Protein AF-A0A6A4WR24-F1 (afdb_monomer_lite)

pLDDT: mean 82.47, std 14.7, range [40.25, 96.06]

Radius of gyration: 16.44 Å; chains: 1; bounding box: 52×40×38 Å

Sequence (133 aa):
MEGRPPPPVRGPNRLDAVETHQLRAGHWSGSAQYLHRIGRHPSPECAQCSDRGCRAGWCRACGEEADTPDHVLLRCPALMNARLRIFGTIFPSLSDVRRDDAVAALARVARAVKATAHQSLEGQHNNNNSYSP

Foldseek 3Di:
DDDDDQDFQDDPDDVLRVQLVCLLVFHHCPAQLNCQQVQNQADPVGSHDNDFPDQSQDQLLASPTGRTSCCLQANPPSCQVVCCVLQVGSGDDSVSSNDSVSSSSSVVSSVVSSVVSVVVVVVVVVVVVVPDD

Secondary structure (DSSP, 8-state):
----PPPPP--SSHHHHHHHHHHHTT--TT-HHHHHHTTSS-BTTBSS---TT-GGGB-TTTSSSB--HHIIIII-GGGHHHHHHHHSSSS--TTGGGSHHHHHHHHHHHHHHHHHHHHHHHHHHHHHTT---

Structure (mmCIF, N/CA/C/O backbone):
data_AF-A0A6A4WR24-F1
#
_entry.id   AF-A0A6A4WR24-F1
#
loop_
_atom_site.group_PDB
_atom_site.id
_atom_site.type_symbol
_atom_site.label_atom_id
_atom_site.label_alt_id
_atom_site.label_comp_id
_atom_site.label_asym_id
_atom_site.label_entity_id
_atom_site.label_seq_id
_atom_site.pdbx_PDB_ins_code
_atom_site.Cartn_x
_atom_site.Cartn_y
_atom_site.Cartn_z
_atom_site.occupancy
_atom_site.B_iso_or_equiv
_atom_site.auth_seq_id
_atom_site.auth_comp_id
_atom_site.auth_asym_id
_atom_site.auth_atom_id
_atom_site.pdbx_PDB_model_num
ATOM 1 N N . MET A 1 1 ? -17.480 -19.179 1.594 1.00 40.25 1 MET A N 1
ATOM 2 C CA . MET A 1 1 ? -17.530 -17.950 2.417 1.00 40.25 1 MET A CA 1
ATOM 3 C C . MET A 1 1 ? -18.623 -17.060 1.848 1.00 40.25 1 MET A C 1
ATOM 5 O O . MET A 1 1 ? -18.421 -16.443 0.811 1.00 40.25 1 MET A O 1
ATOM 9 N N . GLU A 1 2 ? -19.804 -17.086 2.462 1.00 48.53 2 GLU A N 1
ATOM 10 C CA . GLU A 1 2 ? -21.004 -16.379 1.999 1.00 48.53 2 GLU A CA 1
ATOM 11 C C . GLU A 1 2 ? -20.986 -14.884 2.362 1.00 48.53 2 GLU A C 1
ATOM 13 O O . GLU A 1 2 ? -21.000 -14.489 3.525 1.00 48.53 2 GLU A O 1
ATOM 18 N N . GLY A 1 3 ? -20.978 -14.039 1.331 1.00 65.56 3 GLY A N 1
ATOM 19 C CA . GLY A 1 3 ? -22.206 -13.344 0.931 1.00 65.56 3 GLY A CA 1
ATOM 20 C C . GLY A 1 3 ? -22.594 -12.030 1.614 1.00 65.56 3 GLY A C 1
ATOM 21 O O . GLY A 1 3 ? -23.565 -11.426 1.169 1.00 65.56 3 GLY A O 1
ATOM 22 N N . ARG A 1 4 ? -21.876 -11.529 2.629 1.00 57.97 4 ARG A N 1
ATOM 23 C CA . ARG A 1 4 ? -22.101 -10.146 3.095 1.00 57.97 4 ARG A CA 1
ATOM 24 C C . ARG A 1 4 ? -21.161 -9.186 2.361 1.00 57.97 4 ARG A C 1
ATOM 26 O O . ARG A 1 4 ? -19.948 -9.297 2.557 1.00 57.97 4 ARG A O 1
ATOM 33 N N . PRO A 1 5 ? -21.680 -8.240 1.551 1.00 57.19 5 PRO A N 1
ATOM 34 C CA . PRO A 1 5 ? -20.830 -7.215 0.976 1.00 57.19 5 PRO A CA 1
ATOM 35 C C . PRO A 1 5 ? -20.151 -6.430 2.111 1.00 57.19 5 PRO A C 1
ATOM 37 O O . PRO A 1 5 ? -20.775 -6.191 3.152 1.00 57.19 5 PRO A O 1
ATOM 40 N N . PRO A 1 6 ? -18.867 -6.077 1.951 1.00 58.22 6 PRO A N 1
ATOM 41 C CA . PRO A 1 6 ? -18.154 -5.249 2.917 1.00 58.22 6 PRO A CA 1
ATOM 42 C C . PRO A 1 6 ? -18.944 -3.965 3.240 1.00 58.22 6 PRO A C 1
ATOM 44 O O . PRO A 1 6 ? -19.628 -3.437 2.359 1.00 58.22 6 PRO A O 1
ATOM 47 N N . PRO A 1 7 ? -18.891 -3.461 4.490 1.00 63.84 7 PRO A N 1
ATOM 48 C CA . PRO A 1 7 ? -19.564 -2.220 4.847 1.00 63.84 7 PRO A CA 1
ATOM 49 C C . PRO A 1 7 ? -19.161 -1.042 3.937 1.00 63.84 7 PRO A C 1
ATOM 51 O O . PRO A 1 7 ? -18.075 -1.038 3.353 1.00 63.84 7 PRO A O 1
ATOM 54 N N . PRO A 1 8 ? -20.032 -0.027 3.790 1.00 65.12 8 PRO A N 1
ATOM 55 C CA . PRO A 1 8 ? -19.719 1.142 2.980 1.00 65.12 8 PRO A CA 1
ATOM 56 C C . PRO A 1 8 ? -18.523 1.908 3.553 1.00 65.12 8 PRO A C 1
ATOM 58 O O . PRO A 1 8 ? -18.512 2.275 4.731 1.00 65.12 8 PRO A O 1
ATOM 61 N N . VAL A 1 9 ? -17.552 2.229 2.697 1.00 66.38 9 VAL A N 1
ATOM 62 C CA . VAL A 1 9 ? -16.448 3.126 3.052 1.00 66.38 9 VAL A CA 1
ATOM 63 C C . VAL A 1 9 ? -16.989 4.553 3.121 1.00 66.38 9 VAL A C 1
ATOM 65 O O . VAL A 1 9 ? -17.433 5.107 2.115 1.00 66.38 9 VAL A O 1
ATOM 68 N N . ARG A 1 10 ? -16.927 5.178 4.300 1.00 65.75 10 ARG A N 1
ATOM 69 C CA . ARG A 1 10 ? -17.179 6.618 4.447 1.00 65.75 10 ARG A CA 1
ATOM 70 C C . ARG A 1 10 ? -15.900 7.368 4.075 1.00 65.75 10 ARG A C 1
ATOM 72 O O . ARG A 1 10 ? -14.935 7.363 4.833 1.00 65.75 10 ARG A O 1
ATOM 79 N N . GLY A 1 11 ? -15.877 7.966 2.888 1.00 60.84 11 GLY A N 1
ATOM 80 C CA . GLY A 1 11 ? -14.737 8.722 2.367 1.00 60.84 11 GLY A CA 1
ATOM 81 C C . GLY A 1 11 ? -15.174 10.048 1.737 1.00 60.84 11 GLY A C 1
ATOM 82 O O . GLY A 1 11 ? -16.349 10.200 1.407 1.00 60.84 11 GLY A O 1
ATOM 83 N N . PRO A 1 12 ? -14.252 11.012 1.565 1.00 64.69 12 PRO A N 1
ATOM 84 C CA . PRO A 1 12 ? -14.577 12.344 1.054 1.00 64.69 12 PRO A CA 1
ATOM 85 C C . PRO A 1 12 ? -14.915 12.352 -0.448 1.00 64.69 12 PRO A C 1
ATOM 87 O O . PRO A 1 12 ? -15.561 13.285 -0.913 1.00 64.69 12 PRO A O 1
ATOM 90 N N . ASN A 1 13 ? -14.503 11.332 -1.217 1.00 82.38 13 ASN A N 1
ATOM 91 C CA . ASN A 1 13 ? -14.816 11.198 -2.643 1.00 82.38 13 ASN A CA 1
ATOM 92 C C . ASN A 1 13 ? -14.852 9.723 -3.111 1.00 82.38 13 ASN A C 1
ATOM 94 O O . ASN A 1 13 ? -14.392 8.809 -2.422 1.00 82.38 13 ASN A O 1
ATOM 98 N N . ARG A 1 14 ? -15.396 9.495 -4.318 1.00 85.19 14 ARG A N 1
ATOM 99 C CA . ARG A 1 14 ? -15.558 8.163 -4.934 1.00 85.19 14 ARG A CA 1
ATOM 100 C C . ARG A 1 14 ? -14.232 7.423 -5.145 1.00 85.19 14 ARG A C 1
ATOM 102 O O . ARG A 1 14 ?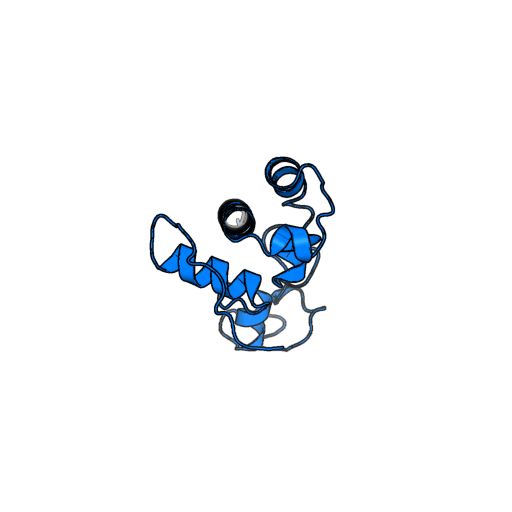 -14.202 6.207 -4.980 1.00 85.19 14 ARG A O 1
ATOM 109 N N . LEU A 1 15 ? -13.165 8.123 -5.533 1.00 84.62 15 LEU A N 1
ATOM 110 C CA . LEU A 1 15 ? -11.876 7.496 -5.848 1.00 84.62 15 LEU A CA 1
ATOM 111 C C . LEU A 1 15 ? -11.241 6.888 -4.595 1.00 84.62 15 LEU A C 1
ATOM 113 O O . LEU A 1 15 ? -10.828 5.731 -4.625 1.00 84.62 15 LEU A O 1
ATOM 117 N N . ASP A 1 16 ? -11.273 7.615 -3.479 1.00 84.00 16 ASP A N 1
ATOM 118 C CA . ASP A 1 16 ? -10.778 7.129 -2.189 1.00 84.00 16 ASP A CA 1
ATOM 119 C C . ASP A 1 16 ? -11.555 5.894 -1.706 1.00 84.00 16 ASP A C 1
ATOM 121 O O . ASP A 1 16 ? -10.973 4.960 -1.147 1.00 84.00 16 ASP A O 1
ATOM 125 N N . ALA A 1 17 ? -12.871 5.865 -1.939 1.00 85.44 17 ALA A N 1
ATOM 126 C CA . ALA A 1 17 ? -13.713 4.725 -1.585 1.00 85.44 17 ALA A CA 1
ATOM 127 C C . ALA A 1 17 ? -13.380 3.481 -2.426 1.00 85.44 17 ALA A C 1
ATOM 129 O O . ALA A 1 17 ? -13.246 2.389 -1.869 1.00 85.44 17 ALA A O 1
ATOM 130 N N . VAL A 1 18 ? -13.200 3.645 -3.744 1.00 87.69 18 VAL A N 1
ATOM 131 C CA . VAL A 1 18 ? -12.797 2.559 -4.656 1.00 87.69 18 VAL A CA 1
ATOM 132 C C . VAL A 1 18 ? -11.436 2.005 -4.262 1.00 87.69 18 VAL A C 1
ATOM 134 O O . VAL A 1 18 ? -11.273 0.792 -4.161 1.00 87.69 18 VAL A O 1
ATOM 137 N N . GLU A 1 19 ? -10.471 2.880 -3.998 1.00 88.31 19 GLU A N 1
ATOM 138 C CA . GLU A 1 19 ? -9.126 2.477 -3.609 1.00 88.31 19 GLU A CA 1
ATOM 139 C C . GLU A 1 19 ? -9.100 1.726 -2.272 1.00 88.31 19 GLU A C 1
ATOM 141 O O . GLU A 1 19 ? -8.438 0.696 -2.149 1.00 88.31 19 GLU A O 1
ATOM 146 N N . THR A 1 20 ? -9.861 2.203 -1.285 1.00 88.38 20 THR A N 1
ATOM 147 C CA . THR A 1 20 ? -10.008 1.523 0.010 1.00 88.38 20 THR A CA 1
ATOM 148 C C . THR A 1 20 ? -10.568 0.113 -0.183 1.00 88.38 20 THR A C 1
ATOM 150 O O . THR A 1 20 ? -10.030 -0.853 0.358 1.00 88.38 20 THR A O 1
ATOM 153 N N . HIS A 1 21 ? -11.611 -0.025 -1.007 1.00 87.56 21 HIS A N 1
ATOM 154 C CA . HIS A 1 21 ? -12.201 -1.322 -1.343 1.00 87.56 21 HIS A CA 1
ATOM 155 C C . HIS A 1 21 ? -11.201 -2.261 -2.018 1.00 87.56 21 HIS A C 1
ATOM 157 O O . HIS A 1 21 ? -11.100 -3.434 -1.670 1.00 87.56 21 HIS A O 1
ATOM 163 N N . GLN A 1 22 ? -10.452 -1.728 -2.974 1.00 90.62 22 GLN A N 1
ATOM 164 C CA . GLN A 1 22 ? -9.419 -2.434 -3.713 1.00 90.62 22 GLN A CA 1
ATOM 165 C C . GLN A 1 22 ? -8.314 -2.976 -2.794 1.00 90.62 22 GLN A C 1
ATOM 167 O O . GLN A 1 22 ? -8.027 -4.176 -2.796 1.00 90.62 22 GLN A O 1
ATOM 172 N N . LEU A 1 23 ? -7.743 -2.118 -1.944 1.00 90.38 23 LEU A N 1
ATOM 173 C CA . LEU A 1 23 ? -6.736 -2.516 -0.958 1.00 90.38 23 LEU A CA 1
ATOM 174 C C . LEU A 1 23 ? -7.267 -3.607 -0.024 1.00 90.38 23 LEU A C 1
ATOM 176 O O . LEU A 1 23 ? -6.600 -4.619 0.179 1.00 90.38 23 LEU A O 1
ATOM 180 N N . ARG A 1 24 ? -8.494 -3.446 0.480 1.00 86.00 24 ARG A N 1
ATOM 181 C CA . ARG A 1 24 ? -9.145 -4.437 1.344 1.00 86.00 24 ARG A CA 1
ATOM 182 C C . ARG A 1 24 ? -9.370 -5.782 0.646 1.00 86.00 24 ARG A C 1
ATOM 184 O O . ARG A 1 24 ? -9.251 -6.825 1.285 1.00 86.00 24 ARG A O 1
ATOM 191 N N . ALA A 1 25 ? -9.704 -5.766 -0.641 1.00 87.38 25 ALA A N 1
ATOM 192 C CA . ALA A 1 25 ? -9.913 -6.966 -1.446 1.00 87.38 25 ALA A CA 1
ATOM 193 C C . ALA A 1 25 ? -8.601 -7.644 -1.886 1.00 87.38 25 ALA A C 1
ATOM 195 O O . ALA A 1 25 ? -8.652 -8.685 -2.534 1.00 87.38 25 ALA A O 1
ATOM 196 N N . GLY A 1 26 ? -7.433 -7.067 -1.572 1.00 88.81 26 GLY A N 1
ATOM 197 C CA . GLY A 1 26 ? -6.140 -7.587 -2.024 1.00 88.81 26 GLY A CA 1
ATOM 198 C C . GLY A 1 26 ? -5.829 -7.280 -3.495 1.00 88.81 26 GLY A C 1
ATOM 199 O O . GLY A 1 26 ? -4.890 -7.840 -4.064 1.00 88.81 26 GLY A O 1
ATOM 200 N N . HIS A 1 27 ? -6.567 -6.357 -4.120 1.00 88.50 27 HIS A N 1
ATOM 201 C CA . HIS A 1 27 ? -6.413 -5.990 -5.527 1.00 88.50 27 HIS A CA 1
ATOM 202 C C . HIS A 1 27 ? -6.386 -4.480 -5.693 1.00 88.50 27 HIS A C 1
ATOM 204 O O . HIS A 1 27 ? -7.418 -3.844 -5.553 1.00 88.50 27 HIS A O 1
ATOM 210 N N . TRP A 1 28 ? -5.247 -3.895 -6.062 1.00 92.06 28 TRP A N 1
ATOM 211 C CA . TRP A 1 28 ? -5.120 -2.441 -6.154 1.00 92.06 28 TRP A CA 1
ATOM 212 C C . TRP A 1 28 ? -4.631 -1.983 -7.523 1.00 92.06 28 TRP A C 1
ATOM 214 O O . TRP A 1 28 ? -3.495 -2.254 -7.907 1.00 92.06 28 TRP A O 1
ATOM 224 N N . SER A 1 29 ? -5.484 -1.262 -8.257 1.00 89.25 29 SER A N 1
ATOM 225 C CA . SER A 1 29 ? -5.164 -0.790 -9.610 1.00 89.25 29 SER A CA 1
ATOM 226 C C . SER A 1 29 ? -4.173 0.375 -9.629 1.00 89.25 29 SER A C 1
ATOM 228 O O . SER A 1 29 ? -3.617 0.678 -10.680 1.00 89.25 29 SER A O 1
ATOM 230 N N . GLY A 1 30 ? -3.958 1.029 -8.483 1.00 88.25 30 GLY A N 1
ATOM 231 C CA . GLY A 1 30 ? -2.959 2.086 -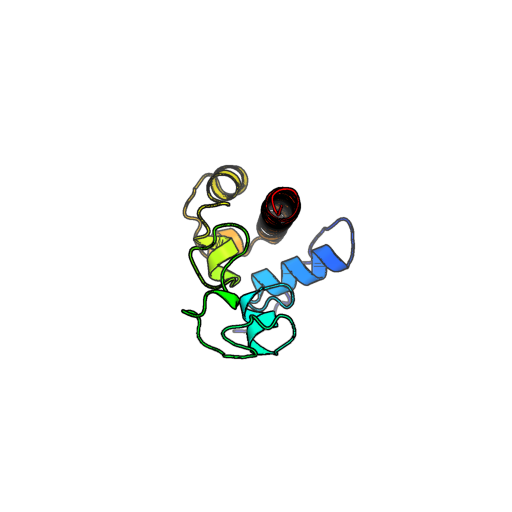8.309 1.00 88.25 30 GLY A CA 1
ATOM 232 C C . GLY A 1 30 ? -1.574 1.580 -7.893 1.00 88.25 30 GLY A C 1
ATOM 233 O O . GLY A 1 30 ? -0.671 2.391 -7.705 1.00 88.25 30 GLY A O 1
ATOM 234 N N . SER A 1 31 ? -1.391 0.267 -7.719 1.00 92.38 31 SER A N 1
ATOM 235 C CA . SER A 1 31 ? -0.116 -0.286 -7.263 1.00 92.38 31 SER A CA 1
ATOM 236 C C . SER A 1 31 ? 0.937 -0.268 -8.375 1.00 92.38 31 SER A C 1
ATOM 238 O O . SER A 1 31 ? 0.645 -0.607 -9.524 1.00 92.38 31 SER A O 1
ATOM 240 N N . ALA A 1 32 ? 2.179 0.086 -8.037 1.00 92.94 32 ALA A N 1
ATOM 241 C CA . ALA A 1 32 ? 3.290 0.057 -8.987 1.00 92.94 32 ALA A CA 1
ATOM 242 C C . ALA A 1 32 ? 3.502 -1.354 -9.561 1.00 92.94 32 ALA A C 1
ATOM 244 O O . ALA A 1 32 ? 3.647 -1.497 -10.770 1.00 92.94 32 ALA A O 1
ATOM 245 N N . GLN A 1 33 ? 3.402 -2.400 -8.732 1.00 93.75 33 GLN A N 1
ATOM 246 C CA . GLN A 1 33 ? 3.492 -3.795 -9.173 1.00 93.75 33 GLN A CA 1
ATOM 247 C C . GLN A 1 33 ? 2.404 -4.150 -10.192 1.00 93.75 33 GLN A C 1
ATOM 249 O O . GLN A 1 33 ? 2.674 -4.829 -11.182 1.00 93.75 33 GLN A O 1
ATOM 254 N N . TYR A 1 34 ? 1.164 -3.717 -9.955 1.00 93.75 34 TYR A N 1
ATOM 255 C CA . TYR A 1 34 ? 0.057 -3.967 -10.870 1.00 93.75 34 TYR A CA 1
ATOM 256 C C . TYR A 1 34 ? 0.275 -3.245 -12.198 1.00 93.75 34 TYR A C 1
ATOM 258 O O . TYR A 1 34 ? 0.175 -3.870 -13.253 1.00 93.75 34 TYR A O 1
ATOM 266 N N . LEU A 1 35 ? 0.600 -1.952 -12.140 1.00 92.75 35 LEU A N 1
ATOM 267 C CA . LEU A 1 35 ? 0.821 -1.110 -13.314 1.00 92.75 35 LEU A CA 1
ATOM 268 C C . LEU A 1 35 ? 2.018 -1.582 -14.146 1.00 92.75 35 LEU A C 1
ATOM 270 O O . LEU A 1 35 ? 1.939 -1.570 -15.373 1.00 92.75 35 LEU A O 1
ATOM 274 N N . HIS A 1 36 ? 3.084 -2.039 -13.491 1.00 92.25 36 HIS A N 1
ATOM 275 C CA . HIS A 1 36 ? 4.235 -2.661 -14.136 1.00 92.25 36 HIS A CA 1
ATOM 276 C C . HIS A 1 36 ? 3.838 -3.952 -14.862 1.00 92.25 36 HIS A C 1
ATOM 278 O O . HIS A 1 36 ? 4.119 -4.116 -16.047 1.00 92.25 36 H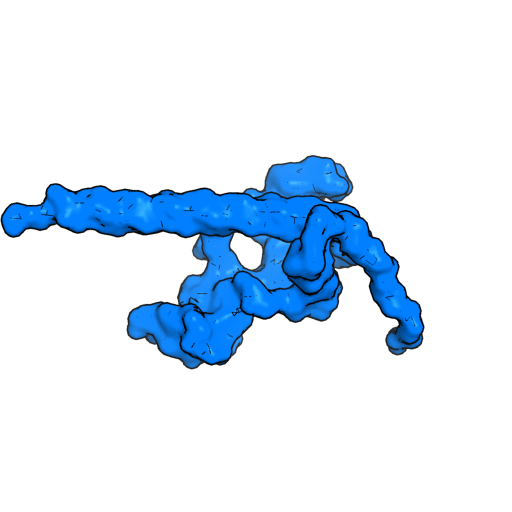IS A O 1
ATOM 284 N N . ARG A 1 37 ? 3.092 -4.837 -14.187 1.00 92.19 37 ARG A N 1
ATOM 285 C CA . ARG A 1 37 ? 2.648 -6.120 -14.753 1.00 92.19 37 ARG A CA 1
ATOM 286 C C . ARG A 1 37 ? 1.816 -5.969 -16.027 1.00 92.19 37 ARG A C 1
ATOM 288 O O . ARG A 1 37 ? 1.867 -6.847 -16.879 1.00 92.19 37 ARG A O 1
ATOM 295 N N . ILE A 1 38 ? 1.037 -4.895 -16.144 1.00 92.69 38 ILE A N 1
ATOM 296 C CA . ILE A 1 38 ? 0.198 -4.626 -17.324 1.00 92.69 38 ILE A CA 1
ATOM 297 C C . ILE A 1 38 ? 0.855 -3.672 -18.335 1.00 92.69 38 ILE A C 1
ATOM 299 O O . ILE A 1 38 ? 0.166 -3.166 -19.218 1.00 92.69 38 ILE A O 1
ATOM 303 N N . GLY A 1 39 ? 2.144 -3.358 -18.170 1.00 89.69 39 GLY A N 1
ATOM 304 C CA . GLY A 1 39 ? 2.897 -2.504 -19.092 1.00 89.69 39 GLY A CA 1
ATOM 305 C C . GLY A 1 39 ? 2.488 -1.026 -19.095 1.00 89.69 39 GLY A C 1
ATOM 306 O O . GLY A 1 39 ? 2.798 -0.309 -20.040 1.00 89.69 39 GLY A O 1
ATOM 307 N N . ARG A 1 40 ? 1.785 -0.538 -18.061 1.00 86.31 40 ARG A N 1
ATOM 308 C CA . ARG A 1 40 ? 1.382 0.881 -17.952 1.00 86.31 40 ARG A CA 1
ATOM 309 C C . ARG A 1 40 ? 2.442 1.781 -17.323 1.00 86.31 40 ARG A C 1
ATOM 311 O O . ARG A 1 40 ? 2.388 2.989 -17.512 1.00 86.31 40 ARG A O 1
ATOM 318 N N . HIS A 1 41 ? 3.373 1.206 -16.569 1.00 79.88 41 HIS A N 1
ATOM 319 C CA . HIS A 1 41 ? 4.558 1.893 -16.051 1.00 79.88 41 HIS A CA 1
ATOM 320 C C . HIS A 1 41 ? 5.797 1.018 -16.305 1.00 79.88 41 HIS A C 1
ATOM 322 O O . HIS A 1 41 ? 6.295 0.377 -15.375 1.00 79.88 41 HIS A O 1
ATOM 328 N N . PRO A 1 42 ? 6.246 0.921 -17.568 1.00 74.75 42 PRO A N 1
ATOM 329 C CA . PRO A 1 42 ? 7.474 0.210 -17.908 1.00 74.75 42 PRO A CA 1
ATOM 330 C C . PRO A 1 42 ? 8.693 0.913 -17.291 1.00 74.75 42 PRO A C 1
ATOM 332 O O . PRO A 1 42 ? 8.687 2.135 -17.131 1.00 74.75 42 PRO A O 1
ATOM 335 N N . SER A 1 43 ? 9.744 0.153 -16.971 1.00 78.00 43 SER A N 1
ATOM 336 C CA . SER A 1 43 ? 11.086 0.702 -16.734 1.00 78.00 43 SER A CA 1
ATOM 337 C C . SER A 1 43 ? 12.005 0.376 -17.919 1.00 78.00 43 SER A C 1
ATOM 339 O O . SER A 1 43 ? 11.680 -0.523 -18.702 1.00 78.00 43 SER A O 1
ATOM 341 N N . PRO A 1 44 ? 13.147 1.072 -18.071 1.00 80.69 44 PRO A N 1
ATOM 342 C CA . PRO A 1 44 ? 14.111 0.781 -19.135 1.00 80.69 44 PRO A CA 1
ATOM 343 C C . PRO A 1 44 ? 14.595 -0.677 -19.141 1.00 80.69 44 PRO A C 1
ATOM 345 O O . PRO A 1 44 ? 14.847 -1.246 -20.198 1.00 80.69 44 PRO A O 1
ATOM 348 N N . GLU A 1 45 ? 14.696 -1.293 -17.964 1.00 81.25 45 GLU A N 1
ATOM 349 C CA . GLU A 1 45 ? 15.213 -2.651 -17.767 1.00 81.25 45 GLU A CA 1
ATOM 350 C C . GLU A 1 45 ? 14.125 -3.727 -17.894 1.00 81.25 45 GLU A C 1
ATOM 352 O O . GLU A 1 45 ? 14.434 -4.905 -18.068 1.00 81.25 45 GLU A O 1
ATOM 357 N N . CYS A 1 46 ? 12.848 -3.348 -17.783 1.00 87.38 46 CYS A N 1
ATOM 358 C CA . CYS A 1 46 ? 11.718 -4.258 -17.914 1.00 87.38 46 CYS A CA 1
ATOM 359 C C . CYS A 1 46 ? 10.444 -3.497 -18.306 1.00 87.38 46 CYS A C 1
ATOM 361 O O . CYS A 1 46 ? 9.870 -2.745 -17.513 1.00 87.38 46 CYS A O 1
ATOM 363 N N . ALA A 1 47 ? 9.945 -3.744 -19.520 1.00 80.19 47 ALA A N 1
ATOM 364 C CA . ALA A 1 47 ? 8.711 -3.116 -19.987 1.00 80.19 47 ALA A CA 1
ATOM 365 C C . ALA A 1 47 ? 7.451 -3.702 -19.319 1.00 80.19 47 ALA A C 1
ATOM 367 O O . ALA A 1 47 ? 6.489 -2.979 -19.068 1.00 80.19 47 ALA A O 1
ATOM 368 N N . GLN A 1 48 ? 7.455 -5.007 -19.029 1.00 88.25 48 GLN A N 1
ATOM 369 C CA . GLN A 1 48 ? 6.357 -5.713 -18.367 1.00 88.25 48 GLN A CA 1
ATOM 370 C C . GLN A 1 48 ? 6.823 -7.086 -17.863 1.00 88.25 48 GLN A C 1
ATOM 372 O O . GLN A 1 48 ? 7.251 -7.934 -18.645 1.00 88.25 48 GLN A O 1
ATOM 377 N N . CYS A 1 49 ? 6.709 -7.345 -16.563 1.00 90.81 49 CYS A N 1
ATOM 378 C CA . CYS A 1 49 ? 6.796 -8.699 -16.022 1.00 90.81 49 CYS A CA 1
ATOM 379 C C . CYS A 1 49 ? 5.894 -8.855 -14.792 1.00 90.81 49 CYS A C 1
ATOM 381 O O . CYS A 1 49 ? 5.420 -7.887 -14.196 1.00 90.81 49 CYS A O 1
ATOM 383 N N . SER A 1 50 ? 5.625 -10.100 -14.401 1.00 90.88 50 SER A N 1
ATOM 384 C CA . SER A 1 50 ? 4.879 -10.411 -13.177 1.00 90.88 50 SER A CA 1
ATOM 385 C C . SER A 1 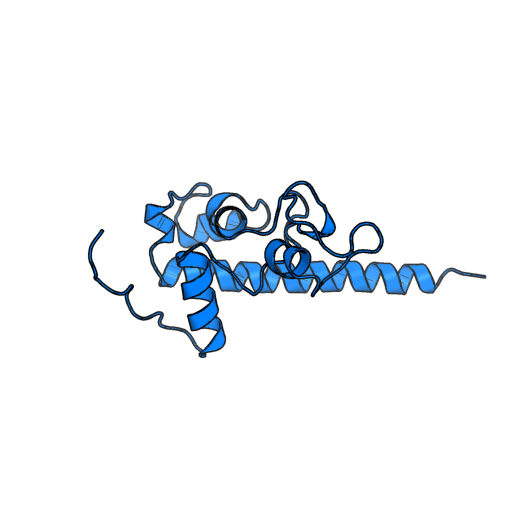50 ? 5.778 -10.675 -11.967 1.00 90.88 50 SER A C 1
ATOM 387 O O . SER A 1 50 ? 5.263 -11.053 -10.914 1.00 90.88 50 SER A O 1
ATOM 389 N N . ASP A 1 51 ? 7.096 -10.511 -12.107 1.00 93.19 51 ASP A N 1
ATOM 390 C CA . ASP A 1 51 ? 8.057 -10.776 -11.040 1.00 93.19 51 ASP A CA 1
ATOM 391 C C . ASP A 1 51 ? 7.941 -9.728 -9.921 1.00 93.19 51 ASP A C 1
ATOM 393 O O . ASP A 1 51 ? 7.960 -8.520 -10.163 1.00 93.19 51 ASP A O 1
ATOM 397 N N . ARG A 1 52 ? 7.811 -10.197 -8.675 1.00 92.50 52 ARG A N 1
ATOM 398 C CA . ARG A 1 52 ? 7.775 -9.347 -7.473 1.00 92.50 52 ARG A CA 1
ATOM 399 C C . ARG A 1 52 ? 9.176 -8.892 -7.043 1.00 92.50 52 ARG A C 1
ATOM 401 O O . ARG A 1 52 ? 9.294 -7.941 -6.275 1.00 92.50 52 ARG A O 1
ATOM 408 N N . GLY A 1 53 ? 10.228 -9.545 -7.537 1.00 93.12 53 GLY A N 1
ATOM 409 C CA . GLY A 1 53 ? 11.616 -9.112 -7.389 1.00 93.12 53 GLY A CA 1
ATOM 410 C C . GLY A 1 53 ? 11.995 -7.951 -8.311 1.00 93.12 53 GLY A C 1
ATOM 411 O O . GLY A 1 53 ? 13.001 -7.285 -8.069 1.00 93.12 53 GLY A O 1
ATOM 412 N N . CYS A 1 54 ? 11.182 -7.650 -9.329 1.00 92.12 54 CYS A N 1
ATOM 413 C CA . CYS A 1 54 ? 11.465 -6.565 -10.259 1.00 92.12 54 CYS A CA 1
ATOM 414 C C . CYS A 1 54 ? 11.308 -5.194 -9.585 1.00 92.12 54 CYS A C 1
ATOM 416 O O . CYS A 1 54 ? 10.209 -4.810 -9.175 1.00 92.12 54 CYS A O 1
ATOM 418 N N . ARG A 1 55 ? 12.401 -4.420 -9.539 1.00 91.44 55 ARG A N 1
ATOM 419 C CA . ARG A 1 55 ? 12.438 -3.084 -8.915 1.00 91.44 55 ARG A CA 1
ATOM 420 C C . ARG A 1 55 ? 11.437 -2.100 -9.517 1.00 91.44 55 ARG A C 1
ATOM 422 O O . ARG A 1 55 ? 10.942 -1.231 -8.806 1.00 91.44 55 ARG A O 1
ATOM 429 N N . ALA A 1 56 ? 11.085 -2.262 -10.792 1.00 90.94 56 ALA A N 1
ATOM 430 C CA . ALA A 1 56 ? 10.074 -1.444 -11.459 1.00 90.94 56 ALA A CA 1
ATOM 431 C C . ALA A 1 56 ? 8.677 -1.563 -10.816 1.00 90.94 56 ALA A C 1
ATOM 433 O O . ALA A 1 56 ? 7.884 -0.622 -10.863 1.00 90.94 56 ALA A O 1
ATOM 434 N N . GLY A 1 57 ? 8.380 -2.708 -10.189 1.00 92.88 57 GLY A N 1
ATOM 435 C CA . GLY A 1 57 ? 7.130 -2.965 -9.474 1.00 92.88 57 GLY A CA 1
ATOM 436 C C . GLY A 1 57 ? 7.176 -2.653 -7.974 1.00 92.88 57 GLY A C 1
ATOM 437 O O . GLY A 1 57 ? 6.177 -2.849 -7.275 1.00 92.88 57 GLY A O 1
ATOM 438 N N . TRP A 1 58 ? 8.308 -2.181 -7.446 1.00 94.38 58 TRP A N 1
ATOM 439 C CA . TRP A 1 58 ? 8.472 -1.949 -6.012 1.00 94.38 58 TRP A CA 1
ATOM 440 C C . TRP A 1 58 ? 7.688 -0.737 -5.500 1.00 94.38 58 TRP A C 1
ATOM 442 O O . TRP A 1 58 ? 7.359 0.210 -6.217 1.00 94.38 58 TRP A O 1
ATOM 452 N N . CYS A 1 59 ? 7.363 -0.785 -4.211 1.00 94.88 59 CYS A N 1
ATOM 453 C CA . CYS A 1 59 ? 6.634 0.242 -3.494 1.00 94.88 59 CYS A CA 1
ATOM 454 C C . CYS A 1 59 ? 7.399 1.558 -3.532 1.00 94.88 59 CYS A C 1
ATOM 456 O O . CYS A 1 59 ? 8.447 1.692 -2.914 1.00 94.88 59 CYS A O 1
ATOM 458 N N . ARG A 1 60 ? 6.827 2.575 -4.176 1.00 92.75 60 ARG A N 1
ATOM 459 C CA . ARG A 1 60 ? 7.440 3.911 -4.271 1.00 92.75 60 ARG A CA 1
ATOM 460 C C . ARG A 1 60 ? 7.588 4.634 -2.927 1.00 92.75 60 ARG A C 1
ATOM 462 O O . ARG A 1 60 ? 8.241 5.664 -2.875 1.00 92.75 60 ARG A O 1
ATOM 469 N N . ALA A 1 61 ? 6.962 4.132 -1.860 1.00 93.19 61 ALA A N 1
ATOM 470 C CA . ALA A 1 61 ? 7.092 4.714 -0.527 1.00 93.19 61 ALA A CA 1
ATOM 471 C C . ALA A 1 61 ? 8.375 4.269 0.191 1.00 93.19 61 ALA A C 1
ATOM 473 O O . ALA A 1 61 ? 8.985 5.085 0.868 1.00 93.19 61 ALA A O 1
ATOM 474 N N . CYS A 1 62 ? 8.763 2.992 0.078 1.00 94.94 62 CYS A N 1
ATOM 475 C CA . CYS A 1 62 ? 9.940 2.454 0.775 1.00 94.94 62 CYS A CA 1
ATOM 476 C C . CYS A 1 62 ? 11.044 1.948 -0.159 1.00 94.94 62 CYS A C 1
ATOM 478 O O . CYS A 1 62 ? 12.197 1.924 0.236 1.00 94.94 62 CYS A O 1
ATOM 480 N N . GLY A 1 63 ? 10.716 1.545 -1.387 1.00 93.88 63 GLY A N 1
ATOM 481 C CA . GLY A 1 63 ? 11.683 1.028 -2.353 1.00 93.88 63 GLY A CA 1
ATOM 482 C C . GLY A 1 63 ? 12.294 -0.325 -1.977 1.00 93.88 63 GLY A C 1
ATOM 483 O O . GLY A 1 63 ? 13.378 -0.631 -2.456 1.00 93.88 63 GLY A O 1
ATOM 484 N N . GLU A 1 64 ? 11.636 -1.120 -1.127 1.00 94.25 64 GLU A N 1
ATOM 485 C CA . GLU A 1 64 ? 12.203 -2.374 -0.592 1.00 94.25 64 GLU A CA 1
ATOM 486 C C . GLU A 1 64 ? 11.463 -3.643 -1.043 1.00 94.25 64 GLU A C 1
ATOM 488 O O . GLU A 1 64 ? 12.032 -4.730 -1.030 1.00 94.25 64 GLU A O 1
ATOM 493 N N . GLU A 1 65 ? 10.193 -3.538 -1.438 1.00 95.75 65 GLU A N 1
ATOM 494 C CA . GLU A 1 65 ? 9.365 -4.694 -1.795 1.00 95.75 65 GLU A CA 1
ATOM 495 C C . GLU A 1 65 ? 8.312 -4.318 -2.846 1.00 95.75 65 GLU A C 1
ATOM 497 O O . GLU A 1 65 ? 7.902 -3.160 -2.926 1.00 95.75 65 GLU A O 1
ATOM 502 N N . ALA A 1 66 ? 7.836 -5.298 -3.623 1.00 95.25 66 ALA A N 1
ATOM 503 C CA . ALA A 1 66 ? 6.688 -5.184 -4.521 1.00 95.25 66 ALA A CA 1
ATOM 504 C C . ALA A 1 66 ? 5.506 -4.407 -3.912 1.00 95.25 66 ALA A C 1
ATOM 506 O O . ALA A 1 66 ? 5.005 -4.718 -2.824 1.00 95.25 66 ALA A O 1
ATOM 507 N N . ASP A 1 67 ? 5.004 -3.434 -4.672 1.00 95.50 67 ASP A N 1
ATOM 508 C CA . ASP A 1 67 ? 3.889 -2.585 -4.270 1.00 95.50 67 ASP A CA 1
ATOM 509 C C . ASP A 1 67 ? 2.572 -3.363 -4.306 1.00 95.50 67 ASP A C 1
ATOM 511 O O . ASP A 1 67 ? 1.868 -3.419 -5.318 1.00 95.50 67 ASP A O 1
ATOM 515 N N . THR A 1 68 ? 2.255 -4.011 -3.194 1.00 95.19 68 THR A N 1
ATOM 516 C CA . THR A 1 68 ? 1.073 -4.858 -3.028 1.00 95.19 68 THR A CA 1
ATOM 517 C C . THR A 1 68 ? 0.226 -4.368 -1.855 1.00 95.19 68 THR A C 1
ATOM 519 O O . THR A 1 68 ? 0.759 -3.726 -0.945 1.00 95.19 68 THR A O 1
ATOM 522 N N . PRO A 1 69 ? -1.084 -4.676 -1.830 1.00 93.62 69 PRO A N 1
ATOM 523 C CA . PRO A 1 69 ? -1.928 -4.356 -0.683 1.00 93.62 69 PRO A CA 1
ATOM 524 C C . PRO A 1 69 ? -1.354 -4.891 0.632 1.00 93.62 69 PRO A C 1
ATOM 526 O O . PRO A 1 69 ? -1.169 -4.112 1.557 1.00 93.62 69 PRO A O 1
ATOM 529 N N . ASP A 1 70 ? -0.948 -6.161 0.691 1.00 93.38 70 ASP A N 1
ATOM 530 C CA . ASP A 1 70 ? -0.350 -6.747 1.900 1.00 93.38 70 ASP A CA 1
ATOM 531 C C . ASP A 1 70 ? 0.918 -6.016 2.339 1.00 93.38 70 ASP A C 1
ATOM 533 O O . ASP A 1 70 ? 1.136 -5.796 3.530 1.00 93.38 70 ASP A O 1
ATOM 537 N N . HIS A 1 71 ? 1.766 -5.614 1.389 1.00 95.00 71 HIS A N 1
ATOM 538 C CA . HIS A 1 71 ? 2.930 -4.800 1.706 1.00 95.00 71 HIS A CA 1
ATOM 539 C C . HIS A 1 71 ? 2.512 -3.469 2.350 1.00 95.00 71 HIS A C 1
ATOM 541 O O . HIS A 1 71 ? 2.918 -3.183 3.474 1.00 95.00 71 HIS A O 1
ATOM 547 N N . VAL A 1 72 ? 1.663 -2.675 1.692 1.00 93.38 72 VAL A N 1
ATOM 548 C CA . VAL A 1 72 ? 1.219 -1.361 2.198 1.00 93.38 72 VAL A CA 1
ATOM 549 C C . VAL A 1 72 ? 0.528 -1.479 3.557 1.00 93.38 72 VAL A C 1
ATOM 551 O O . VAL A 1 72 ? 0.813 -0.703 4.472 1.00 93.38 72 VAL A O 1
ATOM 554 N N . LEU A 1 73 ? -0.353 -2.466 3.700 1.00 92.38 73 LEU A N 1
ATOM 555 C CA . LEU A 1 73 ? -1.206 -2.630 4.867 1.00 92.38 73 LEU A CA 1
ATOM 556 C C . LEU A 1 73 ? -0.467 -3.198 6.083 1.00 92.38 73 LEU A C 1
ATOM 558 O O . LEU A 1 73 ? -0.774 -2.801 7.204 1.00 92.38 73 LEU A O 1
ATOM 562 N N . LEU A 1 74 ? 0.507 -4.091 5.880 1.00 93.44 74 LEU A N 1
ATOM 563 C CA . LEU A 1 74 ? 1.086 -4.881 6.973 1.00 93.44 74 LEU A CA 1
ATOM 564 C C . LEU A 1 74 ? 2.584 -4.649 7.187 1.00 93.44 74 LEU A C 1
ATOM 566 O O . LEU A 1 74 ? 3.058 -4.778 8.312 1.00 93.44 74 LEU A O 1
ATOM 570 N N . ARG A 1 75 ? 3.348 -4.339 6.131 1.00 94.50 75 ARG A N 1
ATOM 571 C CA . ARG A 1 75 ? 4.815 -4.506 6.157 1.00 94.50 75 ARG A CA 1
ATOM 572 C C . ARG A 1 75 ? 5.614 -3.272 5.766 1.00 94.50 75 ARG A C 1
ATOM 574 O O . ARG A 1 75 ? 6.744 -3.139 6.211 1.00 94.50 75 ARG A O 1
ATOM 581 N N . CYS A 1 76 ? 5.038 -2.342 5.006 1.00 96.06 76 CYS A N 1
ATOM 582 C CA . CYS A 1 76 ? 5.753 -1.201 4.440 1.00 96.06 76 CYS A CA 1
ATOM 583 C C . CYS A 1 76 ? 6.450 -0.376 5.535 1.00 96.06 76 CYS A C 1
ATOM 585 O O . CYS A 1 76 ? 5.740 0.217 6.359 1.00 96.06 76 CYS A O 1
ATOM 587 N N . PRO A 1 77 ? 7.794 -0.306 5.569 1.00 96.06 77 PRO A N 1
ATOM 588 C CA . PRO A 1 77 ? 8.525 0.407 6.619 1.00 96.06 77 PRO A CA 1
ATOM 589 C C . PRO A 1 77 ? 8.170 1.896 6.679 1.00 96.06 77 PRO A C 1
ATOM 591 O O . PRO A 1 77 ? 7.928 2.443 7.753 1.00 96.06 77 PRO A O 1
ATOM 594 N N . ALA A 1 78 ? 7.976 2.521 5.513 1.00 96.00 78 ALA A N 1
ATOM 595 C CA . ALA A 1 78 ? 7.569 3.922 5.386 1.00 96.00 78 ALA A CA 1
ATOM 596 C C . ALA A 1 78 ? 6.202 4.239 6.032 1.00 96.00 78 ALA A C 1
ATOM 598 O O . ALA A 1 78 ? 5.870 5.400 6.263 1.00 96.00 78 ALA A O 1
ATOM 599 N N . LEU A 1 79 ? 5.404 3.213 6.346 1.00 95.56 79 LEU A N 1
ATOM 600 C CA . LEU A 1 79 ? 4.087 3.341 6.970 1.00 95.56 79 LEU A CA 1
ATOM 601 C C . LEU A 1 79 ? 4.043 2.820 8.415 1.00 95.56 79 LEU A C 1
ATOM 603 O O . LEU A 1 79 ? 2.961 2.773 8.999 1.00 95.56 79 LEU A O 1
ATOM 607 N N . MET A 1 80 ? 5.183 2.473 9.027 1.00 95.81 80 MET A N 1
ATOM 608 C CA . MET A 1 80 ? 5.239 1.986 10.418 1.00 95.81 80 MET A CA 1
ATOM 609 C C . MET A 1 80 ? 4.561 2.947 11.398 1.00 95.81 80 MET A C 1
ATOM 611 O O . MET A 1 80 ? 3.669 2.543 12.142 1.00 95.81 80 MET A O 1
ATOM 615 N N . ASN A 1 81 ? 4.918 4.233 11.351 1.00 95.56 81 ASN A N 1
ATOM 616 C CA . ASN A 1 81 ? 4.335 5.244 12.238 1.00 95.56 81 ASN A CA 1
ATOM 617 C C . ASN A 1 81 ? 2.830 5.438 12.001 1.00 95.56 81 ASN A C 1
ATOM 619 O O . ASN A 1 81 ? 2.083 5.698 12.942 1.00 95.56 81 ASN A O 1
ATOM 623 N N . ALA A 1 82 ? 2.370 5.295 10.756 1.00 94.69 82 ALA A N 1
ATOM 624 C CA . ALA A 1 82 ? 0.949 5.364 10.433 1.00 94.69 82 ALA A CA 1
ATOM 625 C C . ALA A 1 82 ? 0.192 4.177 11.035 1.00 94.69 82 ALA A C 1
ATOM 627 O O . ALA A 1 82 ? -0.842 4.374 11.669 1.00 94.69 82 ALA A O 1
ATOM 628 N N . ARG A 1 83 ? 0.740 2.961 10.907 1.00 95.00 83 ARG A N 1
ATOM 629 C CA . ARG A 1 83 ? 0.162 1.763 11.524 1.00 95.00 83 ARG A CA 1
ATOM 630 C C . ARG A 1 83 ? 0.093 1.889 13.042 1.00 95.00 83 ARG A C 1
ATOM 632 O O . ARG A 1 83 ? -0.976 1.665 13.598 1.00 95.00 83 ARG A O 1
ATOM 639 N N . LEU A 1 84 ? 1.161 2.362 13.691 1.00 94.44 84 LEU A N 1
ATOM 640 C CA . LEU A 1 84 ? 1.162 2.599 15.137 1.00 94.44 84 LEU A CA 1
ATOM 641 C C . LEU A 1 84 ? 0.037 3.552 15.566 1.00 94.44 84 LEU A C 1
ATOM 643 O O . LEU A 1 84 ? -0.675 3.269 16.521 1.00 94.44 84 LEU A O 1
ATOM 647 N N . ARG A 1 85 ? -0.159 4.659 14.841 1.00 93.88 85 ARG A N 1
ATOM 648 C CA . ARG A 1 85 ? -1.207 5.647 15.152 1.00 93.88 85 ARG A CA 1
ATOM 649 C C . ARG A 1 85 ? -2.626 5.130 14.907 1.00 93.88 85 ARG A C 1
ATOM 651 O O . ARG A 1 85 ? -3.534 5.520 15.628 1.00 93.88 85 ARG A O 1
ATOM 658 N N . ILE A 1 86 ? -2.822 4.302 13.881 1.00 91.31 86 ILE A N 1
ATOM 659 C CA . ILE A 1 86 ? -4.148 3.819 13.462 1.00 91.31 86 ILE A CA 1
ATOM 660 C C . ILE A 1 86 ? -4.572 2.576 14.257 1.00 91.31 86 ILE A C 1
ATOM 662 O O . ILE A 1 86 ? -5.725 2.478 14.667 1.00 91.31 86 ILE A O 1
ATOM 666 N N . PHE A 1 87 ? -3.652 1.632 14.471 1.00 89.62 87 PHE A N 1
ATOM 667 C CA . PHE A 1 87 ? -3.934 0.320 15.065 1.00 89.62 87 PHE A CA 1
ATOM 668 C C . PHE A 1 87 ? -3.389 0.156 16.487 1.00 89.62 87 PHE A C 1
ATOM 670 O O . PHE A 1 87 ? -3.659 -0.857 17.122 1.00 89.62 87 PHE A O 1
ATOM 677 N N . GLY A 1 88 ? -2.579 1.096 16.984 1.00 91.25 88 GLY A N 1
ATOM 678 C CA . GLY A 1 88 ? -1.855 0.935 18.250 1.00 91.25 88 GLY A CA 1
ATOM 679 C C . GLY A 1 88 ? -0.667 -0.034 18.167 1.00 91.25 88 GLY A C 1
ATOM 680 O O . GLY A 1 88 ? -0.012 -0.286 19.171 1.00 91.25 88 GLY A O 1
ATOM 681 N N . THR A 1 89 ? -0.360 -0.566 16.979 1.00 92.12 89 THR A N 1
ATOM 682 C CA . THR A 1 89 ? 0.745 -1.502 16.732 1.00 92.12 89 THR A CA 1
ATOM 683 C C . THR A 1 89 ? 1.361 -1.271 15.354 1.00 92.12 89 THR A C 1
ATOM 685 O O . THR A 1 89 ? 0.677 -0.888 14.403 1.00 92.12 89 THR A O 1
ATOM 688 N N . ILE A 1 90 ? 2.666 -1.522 15.224 1.00 93.06 90 ILE A N 1
ATOM 689 C CA . ILE A 1 90 ? 3.364 -1.499 13.929 1.00 93.06 90 ILE A CA 1
ATOM 690 C C . ILE A 1 90 ? 3.129 -2.774 13.101 1.00 93.06 90 ILE A C 1
ATOM 692 O O . ILE A 1 90 ? 3.366 -2.750 11.891 1.00 93.06 90 ILE A O 1
ATOM 696 N N . PHE A 1 91 ? 2.624 -3.841 13.735 1.00 91.31 91 PHE A N 1
ATOM 697 C CA . PHE A 1 91 ? 2.349 -5.154 13.142 1.00 91.31 91 PHE A CA 1
ATOM 698 C C . PHE A 1 91 ? 0.864 -5.536 13.306 1.00 91.31 91 PHE A C 1
ATOM 700 O O . PHE A 1 91 ? 0.545 -6.441 14.080 1.00 91.31 91 PHE A O 1
ATOM 707 N N . PRO A 1 92 ? -0.074 -4.838 12.642 1.00 89.88 92 PRO A N 1
ATOM 708 C CA . PRO A 1 92 ? -1.480 -5.221 12.676 1.00 89.88 92 PRO A CA 1
ATOM 709 C C . PRO A 1 92 ? -1.686 -6.575 11.986 1.00 89.88 92 PRO A C 1
ATOM 711 O O . PRO A 1 92 ? -0.996 -6.912 11.022 1.00 89.88 92 PRO A O 1
ATOM 714 N N . SER A 1 93 ? -2.663 -7.345 12.452 1.00 87.75 93 SER A N 1
ATOM 715 C CA . SER A 1 93 ? -3.118 -8.549 11.759 1.00 87.75 93 SER A CA 1
ATOM 716 C C . SER A 1 93 ? -3.998 -8.183 10.561 1.00 87.75 93 SER A C 1
ATOM 718 O O . SER A 1 93 ? -4.603 -7.112 10.523 1.00 87.75 93 SER A O 1
ATOM 720 N N . LEU A 1 94 ? -4.166 -9.106 9.606 1.00 80.12 94 LEU A N 1
ATOM 721 C CA . LEU A 1 94 ? -5.131 -8.940 8.507 1.00 80.12 94 LEU A CA 1
ATOM 722 C C . LEU A 1 94 ? -6.551 -8.627 9.004 1.00 80.12 94 LEU A C 1
ATOM 724 O O . LEU A 1 94 ? -7.293 -7.920 8.326 1.00 80.12 94 LEU A O 1
ATOM 728 N N . SER A 1 95 ? -6.936 -9.144 10.172 1.00 80.94 95 SER A N 1
ATOM 729 C CA . SER A 1 95 ? -8.235 -8.862 10.784 1.00 80.94 95 SER A CA 1
ATOM 730 C C . SER A 1 95 ? -8.353 -7.403 11.223 1.00 80.94 95 SER A C 1
ATOM 732 O O . SER A 1 95 ? -9.388 -6.787 10.973 1.00 80.94 95 SER A O 1
ATOM 734 N N . ASP A 1 96 ? -7.289 -6.826 11.787 1.00 79.25 96 ASP A N 1
ATOM 735 C CA . ASP A 1 96 ? -7.258 -5.420 12.212 1.00 79.25 96 ASP A CA 1
ATOM 736 C C . ASP A 1 96 ? -7.410 -4.484 11.013 1.00 79.25 96 ASP A C 1
ATOM 738 O O . ASP A 1 96 ? -8.176 -3.518 11.053 1.00 79.25 96 ASP A O 1
ATOM 742 N N . VAL A 1 97 ? -6.746 -4.819 9.902 1.00 75.81 97 VAL A N 1
ATOM 743 C CA . VAL A 1 97 ? -6.805 -4.018 8.675 1.00 75.81 97 VAL A CA 1
ATOM 744 C C . VAL A 1 97 ? -8.078 -4.242 7.860 1.00 75.81 97 VAL A C 1
ATOM 746 O O . VAL A 1 97 ? -8.282 -3.560 6.871 1.00 75.81 97 VAL A O 1
ATOM 749 N N . ARG A 1 98 ? -8.980 -5.161 8.218 1.00 74.12 98 ARG A N 1
ATOM 750 C CA . ARG A 1 98 ? -10.259 -5.319 7.490 1.00 74.12 98 ARG A CA 1
ATOM 751 C C . ARG A 1 98 ? -11.295 -4.249 7.841 1.00 74.12 98 ARG A C 1
ATOM 753 O O . ARG A 1 98 ? -12.363 -4.224 7.227 1.00 74.12 98 ARG A O 1
ATOM 760 N N . ARG A 1 99 ? -10.991 -3.379 8.807 1.00 77.12 99 ARG A N 1
ATOM 761 C CA . ARG A 1 99 ? -11.805 -2.215 9.156 1.00 77.12 99 ARG A CA 1
ATOM 762 C C . ARG A 1 99 ? -11.615 -1.089 8.132 1.00 77.12 99 ARG A C 1
ATOM 764 O O . ARG A 1 99 ? -10.503 -0.602 7.937 1.00 77.12 99 ARG A O 1
ATOM 771 N N . ASP A 1 100 ? -12.699 -0.669 7.483 1.00 73.31 100 ASP A N 1
ATOM 772 C CA . ASP A 1 100 ? -12.658 0.277 6.354 1.00 73.31 100 ASP A CA 1
ATOM 773 C C . ASP A 1 100 ? -12.079 1.650 6.705 1.00 73.31 100 ASP A C 1
ATOM 775 O O . ASP A 1 100 ? -11.359 2.244 5.905 1.00 73.31 100 ASP A O 1
ATOM 779 N N . ASP A 1 101 ? -12.374 2.151 7.904 1.00 81.06 101 ASP A N 1
ATOM 780 C CA . ASP A 1 101 ? -11.842 3.410 8.425 1.00 81.06 101 ASP A CA 1
ATOM 781 C C . ASP A 1 101 ? -10.313 3.371 8.531 1.00 81.06 101 ASP A C 1
ATOM 783 O O . ASP A 1 101 ? -9.631 4.326 8.143 1.00 81.06 101 ASP A O 1
ATOM 787 N N . ALA A 1 102 ? -9.776 2.239 8.982 1.00 85.25 102 ALA A N 1
ATOM 788 C CA . ALA A 1 102 ? -8.348 2.028 9.133 1.00 85.25 102 ALA A CA 1
ATOM 789 C C . ALA A 1 102 ? -7.632 1.852 7.782 1.00 85.25 102 ALA A C 1
ATOM 791 O O . ALA A 1 102 ? -6.591 2.476 7.562 1.00 85.25 102 ALA A O 1
ATOM 792 N N . VAL A 1 103 ? -8.210 1.085 6.844 1.00 88.75 103 VAL A N 1
ATOM 793 C CA . VAL A 1 103 ? -7.683 0.976 5.466 1.00 88.75 103 VAL A CA 1
ATOM 794 C C . VAL A 1 103 ? -7.676 2.339 4.798 1.00 88.75 103 VAL A C 1
ATOM 796 O O . VAL A 1 103 ? -6.663 2.727 4.227 1.00 88.75 103 VAL A O 1
ATOM 799 N N . ALA A 1 104 ? -8.775 3.090 4.893 1.00 88.00 104 ALA A N 1
ATOM 800 C CA . ALA A 1 104 ? -8.880 4.403 4.273 1.00 88.00 104 ALA A CA 1
ATOM 801 C C . ALA A 1 104 ? -7.851 5.382 4.856 1.00 88.00 104 ALA A C 1
ATOM 803 O O . ALA A 1 104 ? -7.227 6.143 4.113 1.00 88.00 104 ALA A O 1
ATOM 804 N N . ALA A 1 105 ? -7.644 5.364 6.177 1.00 88.94 105 ALA A N 1
ATOM 805 C CA . ALA A 1 105 ? -6.620 6.175 6.829 1.00 88.94 105 ALA A CA 1
ATOM 806 C C . ALA A 1 105 ? -5.211 5.805 6.356 1.00 88.94 105 ALA A C 1
ATOM 808 O O . ALA A 1 105 ? -4.445 6.689 5.970 1.00 88.94 105 ALA A O 1
ATOM 809 N N . LEU A 1 106 ? -4.885 4.513 6.316 1.00 90.69 106 LEU A N 1
ATOM 810 C CA . LEU A 1 106 ? -3.566 4.057 5.897 1.00 90.69 106 LEU A CA 1
ATOM 811 C C . LEU A 1 106 ? -3.319 4.304 4.402 1.00 90.69 106 LEU A C 1
ATOM 813 O O . LEU A 1 106 ? -2.238 4.754 4.030 1.00 90.69 106 LEU A O 1
ATOM 817 N N . ALA A 1 107 ? -4.329 4.096 3.555 1.00 90.38 107 ALA A N 1
ATOM 818 C CA . ALA A 1 107 ? -4.277 4.378 2.124 1.00 90.38 107 ALA A CA 1
ATOM 819 C C . ALA A 1 107 ? -3.994 5.862 1.848 1.00 90.38 107 ALA A C 1
ATOM 821 O O . ALA A 1 107 ? -3.187 6.182 0.971 1.00 90.38 107 ALA A O 1
ATOM 822 N N . ARG A 1 108 ? -4.615 6.776 2.611 1.00 89.75 108 ARG A N 1
ATOM 823 C CA . ARG A 1 108 ? -4.344 8.221 2.510 1.00 89.75 108 ARG A CA 1
ATOM 824 C C . ARG A 1 108 ? -2.885 8.538 2.814 1.00 89.75 108 ARG A C 1
ATOM 826 O O . ARG A 1 108 ? -2.248 9.255 2.045 1.00 89.75 108 ARG A O 1
ATOM 833 N N . VAL A 1 109 ? -2.342 7.975 3.895 1.00 92.12 109 VAL A N 1
ATOM 834 C CA . VAL A 1 109 ? -0.928 8.179 4.245 1.00 92.12 109 VAL A CA 1
ATOM 835 C C . VAL A 1 109 ? -0.012 7.575 3.181 1.00 92.12 109 VAL A C 1
ATOM 837 O O . VAL A 1 109 ? 0.935 8.229 2.759 1.00 92.12 109 VAL A O 1
ATOM 840 N N . ALA A 1 110 ? -0.325 6.378 2.678 1.00 91.50 110 ALA A N 1
ATOM 841 C CA . ALA A 1 110 ? 0.433 5.743 1.603 1.00 91.50 110 ALA A CA 1
ATOM 842 C C . ALA A 1 110 ? 0.506 6.623 0.349 1.00 91.50 110 ALA A C 1
ATOM 844 O O . ALA A 1 110 ? 1.587 6.788 -0.211 1.00 91.50 110 ALA A O 1
ATOM 845 N N . ARG A 1 111 ? -0.610 7.234 -0.068 1.00 89.88 111 ARG A N 1
ATOM 846 C CA . ARG A 1 111 ? -0.624 8.178 -1.196 1.00 89.88 111 ARG A CA 1
ATOM 847 C C . ARG A 1 111 ? 0.249 9.399 -0.934 1.00 89.88 111 ARG A C 1
ATOM 849 O O . ARG A 1 111 ? 1.055 9.746 -1.790 1.00 89.88 111 ARG A O 1
ATOM 856 N N . ALA A 1 112 ? 0.119 10.012 0.242 1.00 90.50 112 ALA A N 1
ATOM 857 C CA . ALA A 1 112 ? 0.903 11.189 0.604 1.00 90.50 112 ALA A CA 1
ATOM 858 C C . ALA A 1 112 ? 2.411 10.892 0.582 1.00 90.50 112 ALA A C 1
ATOM 860 O O . ALA A 1 112 ? 3.164 11.610 -0.069 1.00 90.50 112 ALA A O 1
ATOM 861 N N . VAL A 1 113 ? 2.836 9.786 1.202 1.00 91.94 113 VAL A N 1
ATOM 862 C CA . VAL A 1 113 ? 4.249 9.378 1.244 1.00 91.94 113 VAL A CA 1
ATOM 863 C C . VAL A 1 113 ? 4.785 9.061 -0.155 1.00 91.94 113 VAL A C 1
ATOM 865 O O . VAL A 1 113 ? 5.889 9.475 -0.504 1.00 91.94 113 VAL A O 1
ATOM 868 N N . LYS A 1 114 ? 4.004 8.365 -0.992 1.00 90.38 114 LYS A N 1
ATOM 869 C CA . LYS A 1 114 ? 4.393 8.083 -2.384 1.00 90.38 114 LYS A CA 1
ATOM 870 C C . LYS A 1 114 ? 4.520 9.359 -3.215 1.00 90.38 114 LYS A C 1
ATOM 872 O O . LYS A 1 114 ? 5.445 9.453 -4.014 1.00 90.38 114 LYS A O 1
ATOM 877 N N . ALA A 1 115 ? 3.629 10.332 -3.024 1.00 86.81 115 ALA A N 1
ATOM 878 C CA . ALA A 1 115 ? 3.697 11.619 -3.712 1.00 86.81 115 ALA A CA 1
ATOM 879 C C . ALA A 1 115 ? 4.954 12.407 -3.310 1.00 86.81 115 ALA A C 1
ATOM 881 O O . ALA A 1 115 ? 5.664 12.904 -4.181 1.00 86.81 115 ALA A O 1
ATOM 882 N N . THR A 1 116 ? 5.282 12.452 -2.015 1.00 85.38 116 THR A N 1
ATOM 883 C CA . THR A 1 116 ? 6.508 13.111 -1.536 1.00 85.38 116 THR A CA 1
ATOM 884 C C . THR A 1 116 ? 7.773 12.401 -2.013 1.00 85.38 116 THR A C 1
ATOM 886 O O . THR A 1 116 ? 8.728 13.054 -2.416 1.00 85.38 116 THR A O 1
ATOM 889 N N . ALA A 1 117 ? 7.782 11.065 -2.023 1.00 79.81 117 ALA A N 1
ATOM 890 C CA . ALA A 1 117 ? 8.921 10.289 -2.509 1.00 79.81 117 ALA A CA 1
ATOM 891 C C . ALA A 1 117 ? 9.153 10.496 -4.016 1.00 79.81 117 ALA A C 1
ATOM 893 O O . ALA A 1 117 ? 10.294 10.633 -4.448 1.00 79.81 117 ALA A O 1
ATOM 894 N N . HIS A 1 118 ? 8.077 10.587 -4.806 1.00 66.81 118 HIS A N 1
ATOM 895 C CA . HIS A 1 118 ? 8.155 10.894 -6.236 1.00 66.81 118 HIS A CA 1
ATOM 896 C C . HIS A 1 118 ? 8.756 12.281 -6.498 1.00 66.81 118 HIS A C 1
ATOM 898 O O . HIS A 1 118 ? 9.683 12.404 -7.291 1.00 66.81 118 HIS A O 1
ATOM 904 N N . GLN A 1 119 ? 8.289 13.305 -5.778 1.00 64.31 119 GLN A N 1
ATOM 905 C CA . GLN A 1 119 ? 8.792 14.679 -5.910 1.00 64.31 119 GLN A CA 1
ATOM 906 C C . GLN A 1 119 ? 10.282 14.790 -5.554 1.00 64.31 119 GLN A C 1
ATOM 908 O O . GLN A 1 119 ? 11.023 15.509 -6.222 1.00 64.31 119 GLN A O 1
ATOM 913 N N . SER A 1 120 ? 10.747 14.041 -4.549 1.00 62.56 120 SER A N 1
ATOM 914 C CA . SER A 1 120 ? 12.172 13.976 -4.197 1.00 62.56 120 SER A CA 1
ATOM 915 C C . SER A 1 120 ? 13.030 13.341 -5.299 1.00 62.56 120 SER A C 1
ATOM 917 O O . SER A 1 120 ? 14.139 13.809 -5.547 1.00 62.56 120 SER A O 1
ATOM 919 N N . LEU A 1 121 ? 12.526 12.311 -5.989 1.00 58.00 121 LEU A N 1
ATOM 920 C CA . LEU A 1 121 ? 13.233 11.658 -7.101 1.00 58.00 121 LEU A CA 1
ATOM 921 C C . LEU A 1 121 ? 13.284 12.536 -8.364 1.00 58.00 121 LEU A C 1
ATOM 923 O O . LEU A 1 121 ? 14.298 12.554 -9.065 1.00 58.00 121 LEU A O 1
ATOM 927 N N . GLU A 1 122 ? 12.217 13.288 -8.646 1.00 56.78 122 GLU A N 1
ATOM 928 C CA . GLU A 1 122 ? 12.169 14.247 -9.761 1.00 56.78 122 GLU A CA 1
ATOM 929 C C . GLU A 1 122 ? 13.054 15.475 -9.497 1.00 56.78 122 GLU A C 1
ATOM 931 O O . GLU A 1 122 ? 13.789 15.915 -10.382 1.00 56.78 122 GLU A O 1
ATOM 936 N N . GLY A 1 123 ? 13.067 15.991 -8.263 1.00 54.97 123 GLY A N 1
ATOM 937 C CA . GLY A 1 123 ? 13.957 17.085 -7.862 1.00 54.97 123 GLY A CA 1
ATOM 938 C C . GLY A 1 123 ? 15.444 16.722 -7.956 1.00 54.97 123 GLY A C 1
ATOM 939 O O . GLY A 1 123 ? 16.260 17.556 -8.343 1.00 54.97 123 GLY A O 1
ATOM 940 N N . GLN A 1 124 ? 15.804 15.465 -7.675 1.00 53.41 124 GLN A N 1
ATOM 941 C CA . GLN A 1 124 ? 17.170 14.958 -7.855 1.00 53.41 124 GLN A CA 1
ATOM 942 C C . GLN A 1 124 ? 17.564 14.832 -9.335 1.00 53.41 124 GLN A C 1
ATOM 944 O O . GLN A 1 124 ? 18.672 15.226 -9.695 1.00 53.41 124 GLN A O 1
ATOM 949 N N . HIS A 1 125 ? 16.666 14.359 -10.208 1.00 50.28 125 HIS A N 1
ATOM 950 C CA . HIS A 1 125 ? 16.920 14.334 -11.657 1.00 50.28 125 HIS A CA 1
ATOM 951 C C . HIS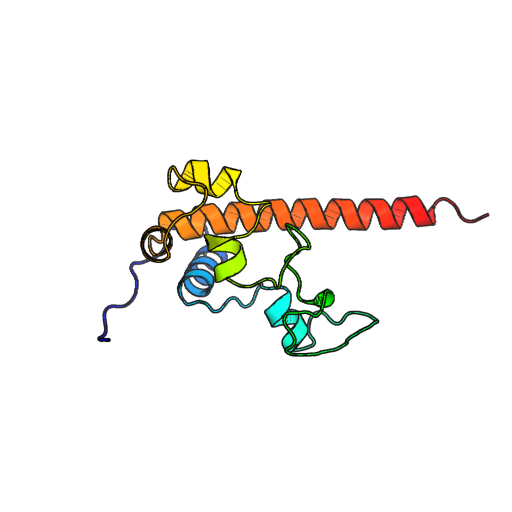 A 1 125 ? 17.123 15.743 -12.235 1.00 50.28 125 HIS A C 1
ATOM 953 O O . HIS A 1 125 ? 18.051 15.957 -13.013 1.00 50.28 125 HIS A O 1
ATOM 959 N N . ASN A 1 126 ? 16.316 16.720 -11.813 1.00 51.72 126 ASN A N 1
ATOM 960 C CA . ASN A 1 126 ? 16.419 18.101 -12.299 1.00 51.72 126 ASN A CA 1
ATOM 961 C C . ASN A 1 126 ? 17.698 18.810 -11.816 1.00 51.72 126 ASN A C 1
ATOM 963 O O . ASN A 1 126 ? 18.308 19.569 -12.571 1.00 51.72 126 ASN A O 1
ATOM 967 N N . ASN A 1 127 ? 18.158 18.519 -10.596 1.00 52.09 127 ASN A N 1
ATOM 968 C CA . ASN A 1 127 ? 19.419 19.060 -10.082 1.00 52.09 127 ASN A CA 1
ATOM 969 C C . ASN A 1 127 ? 20.645 18.433 -10.764 1.00 52.09 127 ASN A C 1
ATOM 971 O O . ASN A 1 127 ? 21.615 19.136 -11.041 1.00 52.09 127 ASN A O 1
ATOM 975 N N . ASN A 1 128 ? 20.586 17.145 -11.111 1.00 51.78 128 ASN A N 1
ATOM 976 C CA . ASN A 1 128 ? 21.676 16.465 -11.816 1.00 51.78 128 ASN A CA 1
ATOM 977 C C . ASN A 1 128 ? 21.805 16.899 -13.286 1.00 51.78 128 ASN A C 1
ATOM 979 O O . ASN A 1 128 ? 22.889 16.803 -13.850 1.00 51.78 128 ASN A O 1
ATOM 983 N N . ASN A 1 129 ? 20.739 17.434 -13.891 1.00 51.91 129 ASN A N 1
ATOM 984 C CA . ASN A 1 129 ? 20.773 17.979 -15.253 1.00 51.91 129 ASN A CA 1
ATOM 985 C C . ASN A 1 129 ? 21.256 19.444 -15.315 1.00 51.91 129 ASN A C 1
ATOM 987 O O . ASN A 1 129 ? 21.410 19.998 -16.398 1.00 51.91 129 ASN A O 1
ATOM 991 N N . SER A 1 130 ? 21.488 20.077 -14.158 1.00 50.06 130 SER A N 1
ATOM 992 C CA . SER A 1 130 ? 22.024 21.446 -14.047 1.00 50.06 130 SER A CA 1
ATOM 993 C C . SER A 1 130 ? 23.558 21.487 -13.951 1.00 50.06 130 SER A C 1
ATOM 995 O O . SER A 1 130 ? 24.148 22.564 -13.965 1.00 50.06 130 SER A O 1
ATOM 997 N N . TYR A 1 131 ? 24.206 20.321 -13.862 1.00 45.00 131 TYR A N 1
ATOM 998 C CA . TYR A 1 131 ? 25.658 20.147 -13.928 1.00 45.00 131 TYR A CA 1
ATOM 999 C C . TYR A 1 131 ? 25.999 19.279 -15.145 1.00 45.00 131 TYR A C 1
ATOM 1001 O O . TYR A 1 131 ? 26.302 18.094 -15.038 1.00 45.00 131 TYR A O 1
ATOM 1009 N N . SER A 1 132 ? 25.927 19.862 -16.335 1.00 41.97 132 SER A N 1
ATOM 1010 C CA . SER A 1 132 ? 26.645 19.359 -17.508 1.00 41.97 132 SER A CA 1
ATOM 1011 C C . SER A 1 132 ? 27.311 20.561 -18.185 1.00 41.97 132 SER A C 1
ATOM 1013 O O . SER A 1 132 ? 26.599 21.528 -18.460 1.00 41.97 132 SER A O 1
ATOM 1015 N N . PRO A 1 133 ? 28.652 20.564 -18.331 1.00 53.94 133 PRO A N 1
ATOM 1016 C CA . PRO A 1 133 ? 29.400 21.649 -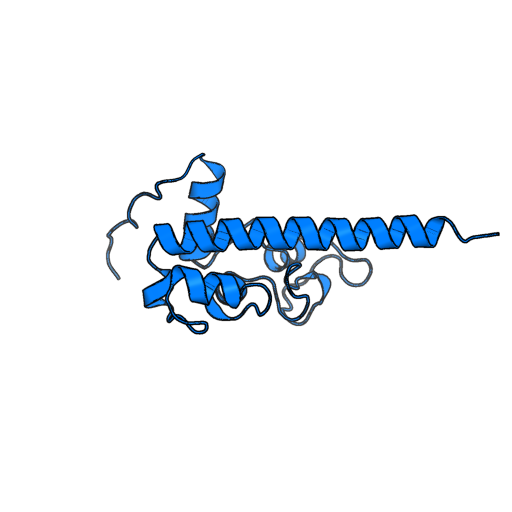18.966 1.00 53.94 133 PRO A CA 1
ATOM 1017 C C . PRO A 1 133 ? 29.162 21.732 -20.478 1.00 53.94 133 PRO A C 1
ATOM 1019 O O . PRO A 1 133 ? 28.848 20.687 -21.093 1.00 53.94 133 PRO A O 1
#

Organism: Amphibalanus amphitrite (NCBI:txid1232801)